Protein AF-A0A0C2J3I4-F1 (afdb_monomer_lite)

pLDDT: mean 81.63, std 15.11, range [39.09, 97.56]

Sequence (180 aa):
MKLLRKFCWSNGRMLCRTYDDVLEAIDMGRLIVLASHGLLSHDEPTFNECLNVFVELFKGPYNTICEERPETNSIVVHLYNSHAHRIVRDCIEAILTRRKISYVRGCGKVLYIMKHVEFDGIRPLFKIDKWLVNDILETYSDEIRANENISSTIIKILNSSTEEKAVDLAVTLNSTLFAA

Structure (mmCIF, N/CA/C/O backbone):
data_AF-A0A0C2J3I4-F1
#
_entry.id   AF-A0A0C2J3I4-F1
#
loop_
_atom_site.group_PDB
_atom_site.id
_atom_site.type_symbol
_atom_site.label_atom_id
_atom_site.label_alt_id
_atom_site.label_comp_id
_atom_site.label_asym_id
_atom_site.label_entity_id
_atom_site.label_seq_id
_atom_site.pdbx_PDB_ins_code
_atom_site.Cartn_x
_atom_site.Cartn_y
_atom_site.Cartn_z
_atom_site.occupancy
_atom_site.B_iso_or_equiv
_atom_site.auth_seq_id
_atom_site.auth_comp_id
_atom_site.auth_asym_id
_atom_site.auth_atom_id
_atom_site.pdbx_PDB_model_num
ATOM 1 N N . MET A 1 1 ? -2.543 -19.509 -9.917 1.00 46.53 1 MET A N 1
ATOM 2 C CA . MET A 1 1 ? -1.264 -18.800 -9.676 1.00 46.53 1 MET A CA 1
ATOM 3 C C . MET A 1 1 ? -0.053 -19.746 -9.712 1.00 46.53 1 MET A C 1
ATOM 5 O O . MET A 1 1 ? 0.736 -19.791 -8.787 1.00 46.53 1 MET A O 1
ATOM 9 N N . LYS A 1 2 ? 0.137 -20.524 -10.791 1.00 39.09 2 LYS A N 1
ATOM 10 C CA . LYS A 1 2 ? 1.379 -21.309 -10.995 1.00 39.09 2 LYS A CA 1
ATOM 11 C C . LYS A 1 2 ? 2.456 -20.526 -11.762 1.00 39.09 2 LYS A C 1
ATOM 13 O O . LYS A 1 2 ? 3.607 -20.940 -11.771 1.00 39.09 2 LYS A O 1
ATOM 18 N N . LEU A 1 3 ? 2.078 -19.401 -12.380 1.00 42.12 3 L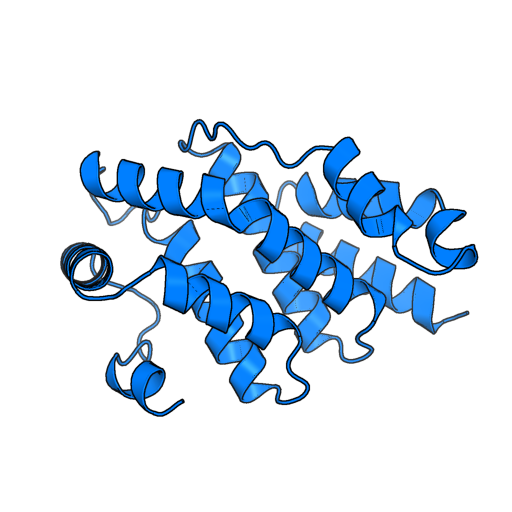EU A N 1
ATOM 19 C CA . LEU A 1 3 ? 2.981 -18.519 -13.123 1.00 42.12 3 LEU A CA 1
ATOM 20 C C . LEU A 1 3 ? 3.958 -17.797 -12.183 1.00 42.12 3 LEU A C 1
ATOM 22 O O . LEU A 1 3 ? 5.153 -17.874 -12.421 1.00 42.12 3 LEU A O 1
ATOM 26 N N . LEU A 1 4 ? 3.486 -17.235 -11.062 1.00 44.72 4 LEU A N 1
ATOM 27 C CA . LEU A 1 4 ? 4.335 -16.537 -10.080 1.00 44.72 4 LEU A CA 1
ATOM 28 C C . LEU A 1 4 ? 5.403 -17.449 -9.450 1.00 44.72 4 LEU A C 1
ATOM 30 O O . LEU A 1 4 ? 6.553 -17.053 -9.297 1.00 44.72 4 LEU A O 1
ATOM 34 N N . ARG A 1 5 ? 5.067 -18.720 -9.182 1.00 40.16 5 ARG A N 1
ATOM 35 C CA . ARG A 1 5 ? 6.023 -19.708 -8.646 1.00 40.16 5 ARG A CA 1
ATOM 36 C C . ARG A 1 5 ? 7.115 -20.128 -9.631 1.00 40.16 5 ARG A C 1
ATOM 38 O O . ARG A 1 5 ? 8.184 -20.531 -9.190 1.00 40.16 5 ARG A O 1
ATOM 45 N N . LYS A 1 6 ? 6.867 -20.062 -10.945 1.00 42.25 6 LYS A N 1
ATOM 46 C CA . LYS A 1 6 ? 7.855 -20.458 -11.966 1.00 42.25 6 LYS A CA 1
ATOM 47 C C . LYS A 1 6 ? 8.951 -19.408 -12.176 1.00 42.25 6 LYS A C 1
ATOM 49 O O . LYS A 1 6 ? 9.990 -19.747 -12.727 1.00 42.25 6 LYS A O 1
ATOM 54 N N . PHE A 1 7 ? 8.736 -18.179 -11.703 1.00 49.78 7 PHE A N 1
ATOM 55 C CA . PHE A 1 7 ? 9.718 -17.093 -11.747 1.00 49.78 7 PHE A CA 1
ATOM 56 C C . PHE A 1 7 ? 10.577 -16.993 -10.478 1.00 49.78 7 PHE A C 1
ATOM 58 O O . PHE A 1 7 ? 11.307 -16.020 -10.335 1.00 49.78 7 PHE A O 1
ATOM 65 N N . CYS A 1 8 ? 10.509 -17.998 -9.585 1.00 42.66 8 CYS A N 1
ATOM 66 C CA . CYS A 1 8 ? 11.381 -18.186 -8.419 1.00 42.66 8 CYS A CA 1
ATOM 67 C C . CYS A 1 8 ? 11.912 -16.875 -7.819 1.00 42.66 8 CYS A C 1
ATOM 69 O O . CYS A 1 8 ? 13.113 -16.625 -7.774 1.00 42.66 8 CYS A O 1
ATOM 71 N N . TRP A 1 9 ? 11.006 -16.097 -7.227 1.00 50.50 9 TRP A N 1
ATOM 72 C 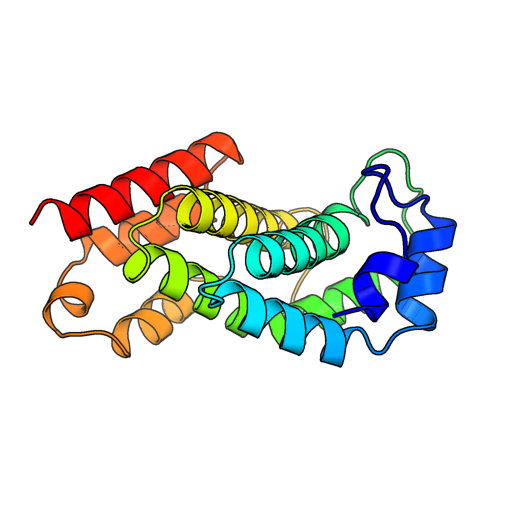CA . TRP A 1 9 ? 11.322 -15.066 -6.228 1.00 50.50 9 TRP A CA 1
ATOM 73 C C . TRP A 1 9 ? 11.899 -15.645 -4.923 1.00 50.50 9 TRP A C 1
ATOM 75 O O . TRP A 1 9 ? 11.991 -14.970 -3.902 1.00 50.50 9 TRP A O 1
ATOM 85 N N . SER A 1 10 ? 12.293 -16.918 -4.937 1.00 40.03 10 SER A N 1
ATOM 86 C CA . SER A 1 10 ? 12.694 -17.722 -3.787 1.00 40.03 10 SER A CA 1
ATOM 87 C C . SER A 1 10 ? 14.021 -17.295 -3.151 1.00 40.03 10 SER A C 1
ATOM 89 O O . SER A 1 10 ? 14.422 -17.911 -2.174 1.00 40.03 10 SER A O 1
ATOM 91 N N . ASN A 1 11 ? 14.687 -16.256 -3.666 1.00 40.31 11 ASN A N 1
ATOM 92 C CA . ASN A 1 11 ? 15.937 -15.724 -3.122 1.00 40.31 11 ASN A CA 1
ATOM 93 C C . ASN A 1 11 ? 15.970 -14.184 -3.061 1.00 40.31 11 ASN A C 1
ATOM 95 O O . ASN A 1 11 ? 17.030 -13.609 -3.245 1.00 40.31 11 ASN A O 1
ATOM 99 N N . GLY A 1 12 ? 14.841 -13.502 -2.818 1.00 46.28 12 GLY A N 1
ATOM 100 C CA . GLY A 1 12 ? 14.775 -12.142 -2.231 1.00 46.28 12 GLY A CA 1
ATOM 101 C C . GLY A 1 12 ? 15.628 -11.004 -2.830 1.00 46.28 12 GLY A C 1
ATOM 102 O O . GLY A 1 12 ? 15.789 -9.974 -2.180 1.00 46.28 12 GLY A O 1
ATOM 103 N N . ARG A 1 13 ? 16.231 -11.189 -4.008 1.00 48.47 13 ARG A N 1
ATOM 104 C CA . ARG A 1 13 ? 17.015 -10.204 -4.755 1.00 48.47 13 ARG A CA 1
ATOM 105 C C . ARG A 1 13 ? 16.908 -10.534 -6.233 1.00 48.47 13 ARG A C 1
ATOM 107 O O . ARG A 1 13 ? 17.498 -11.509 -6.702 1.00 48.47 13 ARG A O 1
ATOM 114 N N . MET A 1 14 ? 16.178 -9.712 -6.973 1.00 54.75 14 MET A N 1
ATOM 115 C CA . MET A 1 14 ? 16.295 -9.702 -8.425 1.00 54.75 14 MET A CA 1
ATOM 116 C C . MET A 1 14 ? 17.664 -9.110 -8.790 1.00 54.75 14 MET A C 1
ATOM 118 O O . MET A 1 14 ? 18.008 -8.012 -8.358 1.00 54.75 14 MET A O 1
ATOM 122 N N . LEU A 1 15 ? 18.481 -9.848 -9.546 1.00 54.59 15 LEU A N 1
ATOM 123 C CA . LEU A 1 15 ? 19.660 -9.265 -10.189 1.00 54.59 15 LEU A CA 1
ATOM 124 C C . LEU A 1 15 ? 19.171 -8.283 -11.259 1.00 54.59 15 LEU A C 1
ATOM 126 O O . LEU A 1 15 ? 18.234 -8.600 -11.983 1.00 54.59 15 LEU A O 1
ATOM 130 N N . CYS A 1 16 ? 19.816 -7.124 -11.395 1.00 58.88 16 CYS A N 1
ATOM 131 C CA . CYS A 1 16 ? 19.345 -6.021 -12.251 1.00 58.88 16 CYS A CA 1
ATOM 132 C C . CYS A 1 16 ? 19.045 -6.449 -13.697 1.00 58.88 16 CYS A C 1
ATOM 134 O O . CYS A 1 16 ? 18.060 -6.021 -14.278 1.00 58.88 16 CYS A O 1
ATOM 136 N N . ARG A 1 17 ? 19.852 -7.360 -14.265 1.00 59.06 17 ARG A N 1
ATOM 137 C CA . ARG A 1 17 ? 19.602 -7.916 -15.608 1.00 59.06 17 ARG A CA 1
ATOM 138 C C . ARG A 1 17 ? 18.311 -8.736 -15.666 1.00 59.06 17 ARG A C 1
ATOM 140 O O . ARG A 1 17 ? 17.518 -8.557 -16.572 1.00 59.06 17 ARG A O 1
ATOM 147 N N . THR A 1 18 ? 18.070 -9.568 -14.655 1.00 67.12 18 THR A N 1
ATOM 148 C CA . THR A 1 18 ? 16.835 -10.354 -14.534 1.00 67.12 18 THR A CA 1
ATOM 149 C C . THR A 1 18 ? 15.613 -9.467 -14.292 1.00 67.12 18 THR A C 1
ATOM 151 O O . THR A 1 18 ? 14.515 -9.849 -14.673 1.00 67.12 18 THR A O 1
ATOM 154 N N . TYR A 1 19 ? 15.789 -8.297 -13.674 1.00 70.19 19 TYR A N 1
ATOM 155 C CA . TYR A 1 19 ? 14.713 -7.327 -13.488 1.00 70.19 19 TYR A CA 1
ATOM 156 C C . TYR A 1 19 ? 14.264 -6.715 -14.820 1.00 70.19 19 TYR A C 1
ATOM 158 O O . TYR A 1 19 ? 13.075 -6.750 -15.126 1.00 70.19 19 TYR A O 1
ATOM 166 N N . ASP A 1 20 ? 15.204 -6.248 -15.643 1.00 68.56 20 ASP A N 1
ATOM 167 C CA . ASP A 1 20 ? 14.886 -5.677 -16.959 1.00 68.56 20 ASP A CA 1
ATOM 168 C C . ASP A 1 20 ? 14.297 -6.727 -17.910 1.00 68.56 20 ASP A C 1
ATOM 170 O O . ASP A 1 20 ? 13.254 -6.487 -18.515 1.00 68.56 20 ASP A O 1
ATOM 174 N N . ASP A 1 21 ? 14.879 -7.933 -17.943 1.00 74.12 21 ASP A N 1
ATOM 175 C CA . ASP A 1 21 ? 14.347 -9.049 -18.736 1.00 74.12 21 ASP A CA 1
ATOM 176 C C . ASP A 1 21 ? 12.883 -9.361 -18.356 1.00 74.12 21 ASP A C 1
ATOM 178 O O . ASP A 1 21 ? 12.062 -9.698 -19.209 1.00 74.12 21 ASP A O 1
ATOM 182 N N . VAL A 1 22 ? 12.530 -9.245 -17.069 1.00 72.62 22 VAL A N 1
ATOM 183 C CA . VAL A 1 22 ? 11.160 -9.457 -16.573 1.00 72.62 22 VAL A CA 1
ATOM 184 C C . VAL A 1 22 ? 10.232 -8.308 -16.960 1.00 72.62 22 VAL A C 1
ATOM 186 O O . VAL A 1 22 ? 9.093 -8.576 -17.353 1.00 72.62 22 VAL A O 1
ATOM 189 N N . LEU A 1 23 ? 10.694 -7.057 -16.869 1.00 74.12 23 LEU A N 1
ATOM 190 C CA . LEU A 1 23 ? 9.912 -5.892 -17.287 1.00 74.12 23 LEU A CA 1
ATOM 191 C C . LEU A 1 23 ? 9.562 -5.939 -18.779 1.00 74.12 23 LEU A C 1
ATOM 193 O O . LEU A 1 23 ? 8.462 -5.534 -19.150 1.00 74.12 23 LEU A O 1
ATOM 197 N N . GLU A 1 24 ? 10.470 -6.441 -19.615 1.00 75.88 24 GLU A N 1
ATOM 198 C CA . GLU A 1 24 ? 10.263 -6.560 -21.061 1.00 75.88 24 GLU A CA 1
ATOM 199 C C . GLU A 1 24 ? 9.438 -7.797 -21.449 1.00 75.88 24 GLU A C 1
ATOM 201 O O . GLU A 1 24 ? 8.644 -7.749 -22.391 1.00 75.88 24 GLU A O 1
ATOM 206 N N . ALA A 1 25 ? 9.602 -8.916 -20.736 1.00 73.00 25 ALA A N 1
ATOM 207 C CA . ALA A 1 25 ? 8.970 -10.186 -21.099 1.00 73.00 25 ALA A CA 1
ATOM 208 C C . ALA A 1 25 ? 7.521 -10.340 -20.607 1.00 73.00 25 ALA A C 1
ATOM 210 O O . ALA A 1 25 ? 6.793 -11.208 -21.103 1.00 73.00 25 ALA A O 1
ATOM 211 N N . ILE A 1 26 ? 7.098 -9.562 -19.606 1.00 77.62 26 ILE A N 1
ATOM 212 C CA . ILE A 1 26 ? 5.786 -9.697 -18.964 1.00 77.62 26 ILE A CA 1
ATOM 213 C C . ILE A 1 26 ? 4.947 -8.445 -19.207 1.00 77.62 26 ILE A C 1
ATOM 215 O O . ILE A 1 26 ? 5.421 -7.321 -19.111 1.00 77.62 26 ILE A O 1
ATOM 219 N N . ASP A 1 27 ? 3.648 -8.641 -19.439 1.00 85.06 27 ASP A N 1
ATOM 220 C CA . ASP A 1 27 ? 2.666 -7.561 -19.333 1.00 85.06 27 ASP A CA 1
ATOM 221 C C . ASP A 1 27 ? 2.552 -7.116 -17.862 1.00 85.06 27 ASP A C 1
ATOM 223 O O . ASP A 1 27 ? 1.730 -7.616 -17.080 1.00 85.06 27 ASP A O 1
ATOM 227 N N . MET A 1 28 ? 3.444 -6.203 -17.476 1.00 84.75 28 MET A N 1
ATOM 228 C CA . MET A 1 28 ? 3.560 -5.679 -16.118 1.00 84.75 28 MET A CA 1
ATOM 229 C C . MET A 1 28 ? 2.300 -4.933 -15.681 1.00 84.75 28 MET A C 1
ATOM 231 O O . MET A 1 28 ? 1.924 -5.016 -14.513 1.00 84.75 28 MET A O 1
ATOM 235 N N . GLY A 1 29 ? 1.596 -4.279 -16.609 1.00 85.19 29 GLY A N 1
ATOM 236 C CA . GLY A 1 29 ? 0.317 -3.629 -16.317 1.00 85.19 29 GLY A CA 1
ATOM 237 C C . GLY A 1 29 ? -0.726 -4.646 -15.857 1.00 85.19 29 GLY A C 1
ATOM 238 O O . GLY A 1 29 ? -1.357 -4.483 -14.807 1.00 85.19 29 GLY A O 1
ATOM 239 N N . ARG A 1 30 ? -0.857 -5.766 -16.578 1.00 87.62 30 ARG A N 1
ATOM 240 C CA . ARG A 1 30 ? -1.755 -6.858 -16.178 1.00 87.62 30 ARG A CA 1
ATOM 241 C C . ARG A 1 30 ? -1.320 -7.526 -14.874 1.00 87.62 30 ARG A C 1
ATOM 243 O O . ARG A 1 30 ? -2.182 -7.868 -14.061 1.00 87.62 30 ARG A O 1
ATOM 250 N N . LEU A 1 31 ? -0.016 -7.708 -14.656 1.00 88.50 31 LEU A N 1
ATOM 251 C CA . LEU A 1 31 ? 0.508 -8.253 -13.401 1.00 88.50 31 LEU A CA 1
ATOM 252 C C . LEU A 1 31 ? 0.155 -7.356 -12.208 1.00 88.50 31 LEU A C 1
ATOM 254 O O . LEU A 1 31 ? -0.344 -7.864 -11.206 1.00 88.50 31 LEU A O 1
ATOM 258 N N . ILE A 1 32 ? 0.342 -6.040 -12.331 1.00 89.38 32 ILE A N 1
ATOM 259 C CA . ILE A 1 32 ? -0.011 -5.063 -11.294 1.00 89.38 32 ILE A CA 1
ATOM 260 C C . ILE A 1 32 ? -1.507 -5.105 -10.994 1.00 89.38 32 ILE A C 1
ATOM 262 O O . ILE A 1 32 ? -1.891 -5.156 -9.830 1.00 89.38 32 ILE A O 1
ATOM 266 N N . VAL A 1 33 ? -2.361 -5.149 -12.019 1.00 89.31 33 VAL A N 1
ATOM 267 C CA . VAL A 1 33 ? -3.818 -5.252 -11.832 1.00 89.31 33 VAL A CA 1
ATOM 268 C C . VAL A 1 33 ? -4.198 -6.514 -11.050 1.00 89.31 33 VAL A C 1
ATOM 270 O O . VAL A 1 33 ? -5.032 -6.450 -10.144 1.00 89.31 33 VAL A O 1
ATOM 273 N N . LEU A 1 34 ? -3.581 -7.655 -11.369 1.00 89.12 34 LEU A N 1
ATOM 274 C CA . LEU A 1 34 ? -3.805 -8.909 -10.646 1.00 89.12 34 LEU A CA 1
ATOM 275 C C . LEU A 1 34 ? -3.280 -8.844 -9.208 1.00 89.12 34 LEU A C 1
ATOM 277 O O . LEU A 1 34 ? -3.982 -9.269 -8.292 1.00 89.12 34 LEU A O 1
ATOM 281 N N . ALA A 1 35 ? -2.082 -8.297 -9.006 1.00 91.44 35 ALA A N 1
ATOM 282 C CA . ALA A 1 35 ? -1.489 -8.135 -7.684 1.00 91.44 35 ALA A CA 1
ATOM 283 C C . ALA A 1 35 ? -2.322 -7.194 -6.802 1.00 91.44 35 ALA A C 1
ATOM 285 O O . ALA A 1 35 ? -2.531 -7.484 -5.629 1.00 91.44 35 ALA A O 1
ATOM 286 N N . SER A 1 36 ? -2.869 -6.122 -7.379 1.00 90.06 36 SER A N 1
ATOM 287 C CA . SER A 1 36 ? -3.716 -5.148 -6.681 1.00 90.06 36 SER A CA 1
ATOM 288 C C . SER A 1 36 ? -4.976 -5.828 -6.142 1.00 90.06 36 SER A C 1
ATOM 290 O O . SER A 1 36 ? -5.235 -5.789 -4.946 1.00 90.06 36 SER A O 1
ATOM 292 N N . HIS A 1 37 ? -5.676 -6.602 -6.985 1.00 89.50 37 HIS A N 1
ATOM 293 C CA . HIS A 1 37 ? -6.790 -7.437 -6.518 1.00 89.50 37 HIS A CA 1
ATOM 294 C C . HIS A 1 37 ? -6.366 -8.446 -5.438 1.00 89.50 37 HIS A C 1
ATOM 296 O O . HIS A 1 37 ? -7.123 -8.714 -4.507 1.00 89.50 37 HIS A O 1
ATOM 302 N N . GLY A 1 38 ? -5.165 -9.014 -5.550 1.00 91.31 38 GLY A N 1
ATOM 303 C CA . GLY A 1 38 ? -4.631 -9.953 -4.568 1.00 91.31 38 GLY A CA 1
ATOM 304 C C . GLY A 1 38 ? -4.374 -9.345 -3.187 1.00 91.31 38 GLY A C 1
ATOM 305 O O . GLY A 1 38 ? -4.437 -10.080 -2.201 1.00 91.31 38 GLY A O 1
ATOM 306 N N . LEU A 1 39 ? -4.188 -8.022 -3.077 1.00 91.25 39 LEU A N 1
ATOM 307 C CA . LEU A 1 39 ? -4.120 -7.326 -1.781 1.00 91.25 39 LEU A CA 1
ATOM 308 C C . LEU A 1 39 ? -5.439 -7.411 -0.997 1.00 91.25 39 LEU A C 1
ATOM 310 O O . LEU A 1 39 ? -5.435 -7.335 0.230 1.00 91.25 39 LEU A O 1
ATOM 314 N N . LEU A 1 40 ? -6.554 -7.633 -1.696 1.00 92.44 40 LEU A N 1
ATOM 315 C CA . LEU A 1 40 ? -7.882 -7.834 -1.115 1.00 92.44 40 LEU A CA 1
ATOM 316 C C . LEU A 1 40 ? -8.233 -9.326 -0.953 1.00 92.44 40 LEU A C 1
ATOM 318 O O . LEU A 1 40 ? -9.362 -9.675 -0.597 1.00 92.44 40 LEU A O 1
ATOM 322 N N . SER A 1 41 ? -7.292 -10.240 -1.200 1.00 92.12 41 SER A N 1
ATOM 323 C CA . SER A 1 41 ? -7.520 -11.674 -1.019 1.00 92.12 41 SER A CA 1
ATOM 324 C C . SER A 1 41 ? -7.762 -12.031 0.455 1.00 92.12 41 SER A C 1
ATOM 326 O O . SER A 1 41 ? -7.162 -11.464 1.365 1.00 92.12 41 SER A O 1
ATOM 328 N N . HIS A 1 42 ? -8.633 -13.013 0.704 1.00 91.56 42 HIS A N 1
ATOM 329 C CA . HIS A 1 42 ? -8.766 -13.657 2.021 1.00 91.56 42 HIS A CA 1
ATOM 330 C C . HIS A 1 42 ? -7.756 -14.794 2.234 1.00 91.56 42 HIS A C 1
ATOM 332 O O . HIS A 1 42 ? -7.566 -15.247 3.364 1.00 91.56 42 HIS A O 1
ATOM 338 N N . ASP A 1 43 ? -7.130 -15.260 1.152 1.00 93.25 43 ASP A N 1
ATOM 339 C CA . ASP A 1 43 ? -6.059 -16.247 1.181 1.00 93.25 43 ASP A CA 1
ATOM 340 C C . ASP A 1 43 ? -4.719 -15.538 1.418 1.00 93.25 43 ASP A C 1
ATOM 342 O O . ASP A 1 43 ? -4.226 -14.806 0.557 1.00 93.25 43 ASP A O 1
ATOM 346 N N . GLU A 1 44 ? -4.141 -15.751 2.600 1.00 91.25 44 GLU A N 1
ATOM 347 C CA . GLU A 1 44 ? -2.899 -15.099 3.028 1.00 91.25 44 GLU A CA 1
ATOM 348 C C . GLU A 1 44 ? -1.691 -15.442 2.137 1.00 91.25 44 GLU A C 1
ATOM 350 O O . GLU A 1 44 ? -0.918 -14.533 1.834 1.00 91.25 44 GLU A O 1
ATOM 355 N N . PRO A 1 45 ? -1.506 -16.690 1.661 1.00 92.38 45 PRO A N 1
ATOM 356 C CA . PRO A 1 45 ? -0.491 -16.993 0.656 1.00 92.38 45 PRO A CA 1
ATOM 357 C C . PRO A 1 45 ? -0.612 -16.123 -0.600 1.00 92.38 45 PRO A C 1
ATOM 359 O O . PRO A 1 45 ? 0.379 -15.530 -1.022 1.00 92.38 45 PRO A O 1
ATOM 362 N N . THR A 1 46 ? -1.819 -15.992 -1.156 1.00 90.94 46 THR A N 1
ATOM 363 C CA . THR A 1 46 ? -2.085 -15.127 -2.316 1.00 90.94 46 THR A CA 1
ATOM 364 C C . THR A 1 46 ? -1.763 -13.669 -2.010 1.00 90.94 46 THR A C 1
ATOM 366 O O . THR A 1 46 ? -1.074 -13.017 -2.791 1.00 90.94 46 THR A O 1
ATOM 369 N N . PHE A 1 47 ? -2.209 -13.166 -0.858 1.00 92.88 47 PHE A N 1
ATOM 370 C CA . PHE A 1 47 ? -1.894 -11.807 -0.426 1.00 92.88 47 PHE A CA 1
ATOM 371 C C . PHE A 1 47 ? -0.386 -11.567 -0.350 1.00 92.88 47 PHE A C 1
ATOM 373 O O . PHE A 1 47 ? 0.101 -10.584 -0.896 1.00 92.88 47 PHE A O 1
ATOM 380 N N . ASN A 1 48 ? 0.361 -12.480 0.273 1.00 91.19 48 ASN A N 1
ATOM 381 C CA . ASN A 1 48 ? 1.808 -12.356 0.422 1.00 91.19 48 ASN A CA 1
ATOM 382 C C . ASN A 1 48 ? 2.537 -12.412 -0.928 1.00 91.19 48 ASN A C 1
ATOM 384 O O . ASN A 1 48 ? 3.467 -11.639 -1.149 1.00 91.19 48 ASN A O 1
ATOM 388 N N . GLU A 1 49 ? 2.117 -13.289 -1.848 1.00 88.94 49 GLU A N 1
ATOM 389 C CA . GLU A 1 49 ? 2.666 -13.321 -3.210 1.00 88.94 49 GLU A CA 1
ATOM 390 C C . GLU A 1 49 ? 2.427 -11.979 -3.924 1.00 88.94 49 GLU A C 1
ATOM 392 O O . GLU A 1 49 ? 3.349 -11.424 -4.520 1.00 88.94 49 GLU A O 1
ATOM 397 N N . CYS A 1 50 ? 1.223 -11.417 -3.813 1.00 92.12 50 CYS A N 1
ATOM 398 C CA . CYS A 1 50 ? 0.874 -10.137 -4.426 1.00 92.12 50 CYS A CA 1
ATOM 399 C C . CYS A 1 50 ? 1.575 -8.939 -3.774 1.00 92.12 50 CYS A C 1
ATOM 401 O O . CYS A 1 50 ? 2.025 -8.034 -4.472 1.00 92.12 50 CYS A O 1
ATOM 403 N N . LEU A 1 51 ? 1.734 -8.956 -2.453 1.00 92.75 51 LEU A N 1
ATOM 404 C CA . LEU A 1 51 ? 2.501 -7.970 -1.701 1.00 92.75 51 LEU A CA 1
ATOM 405 C C . LEU A 1 51 ? 3.956 -7.921 -2.183 1.00 92.75 51 LEU A C 1
ATOM 407 O O . LEU A 1 51 ? 4.496 -6.844 -2.434 1.00 92.75 51 LEU A O 1
ATOM 411 N N . ASN A 1 52 ? 4.575 -9.093 -2.351 1.00 89.31 52 ASN A N 1
ATOM 412 C CA . ASN A 1 52 ? 5.959 -9.206 -2.799 1.00 89.31 52 ASN A CA 1
ATOM 413 C C . ASN A 1 52 ? 6.159 -8.642 -4.211 1.00 89.31 52 ASN A C 1
ATOM 415 O O . ASN A 1 52 ? 7.196 -8.030 -4.450 1.00 89.31 52 ASN A O 1
ATOM 419 N N . VAL A 1 53 ? 5.163 -8.758 -5.107 1.00 89.31 53 VAL A N 1
ATOM 420 C CA . VAL A 1 53 ? 5.199 -8.095 -6.429 1.00 89.31 53 VAL A CA 1
ATOM 421 C C . VAL A 1 53 ? 5.490 -6.608 -6.257 1.00 89.31 53 VAL A C 1
ATOM 423 O O . VAL A 1 53 ? 6.399 -6.085 -6.888 1.00 89.31 53 VAL A O 1
ATOM 426 N N . PHE A 1 54 ? 4.725 -5.923 -5.403 1.00 90.62 54 PHE A N 1
ATOM 427 C CA . PHE A 1 54 ? 4.838 -4.476 -5.234 1.00 90.62 54 PHE A CA 1
ATOM 428 C C . PHE A 1 54 ? 6.140 -4.068 -4.564 1.00 90.62 54 PHE A C 1
ATOM 430 O O . PHE A 1 54 ? 6.753 -3.083 -4.970 1.00 90.62 54 PHE A O 1
ATOM 437 N N . VAL A 1 55 ? 6.577 -4.837 -3.566 1.00 88.25 55 VAL A N 1
ATOM 438 C CA . VAL A 1 55 ? 7.849 -4.586 -2.888 1.00 88.25 55 VAL A CA 1
ATOM 439 C C . VAL A 1 55 ? 9.007 -4.686 -3.878 1.00 88.25 55 VAL A C 1
ATOM 441 O O . VAL A 1 55 ? 9.797 -3.752 -3.962 1.00 88.25 55 VAL A O 1
ATOM 444 N N . GLU A 1 56 ? 9.090 -5.770 -4.647 1.00 83.69 56 GLU A N 1
ATOM 445 C CA . GLU A 1 56 ? 10.176 -5.982 -5.611 1.00 83.69 56 GLU A CA 1
ATOM 446 C C . GLU A 1 56 ? 10.104 -4.994 -6.779 1.00 83.69 56 GLU A C 1
ATOM 448 O O . GLU A 1 56 ? 11.115 -4.404 -7.150 1.00 83.69 56 GLU A O 1
ATOM 453 N N . LEU A 1 57 ? 8.909 -4.762 -7.330 1.00 85.69 57 LEU A N 1
ATOM 454 C CA . LEU A 1 57 ? 8.723 -3.871 -8.473 1.00 85.69 57 LEU A CA 1
ATOM 455 C C . LEU A 1 57 ? 9.148 -2.440 -8.149 1.00 85.69 57 LEU A C 1
ATOM 457 O O . LEU A 1 57 ? 9.860 -1.829 -8.939 1.00 85.69 57 LEU A O 1
ATOM 461 N N . PHE A 1 58 ? 8.727 -1.913 -7.000 1.00 85.44 58 PHE A N 1
ATOM 462 C CA . PHE A 1 58 ? 8.915 -0.501 -6.683 1.00 85.44 58 PHE A CA 1
ATOM 463 C C . PHE A 1 58 ? 10.160 -0.219 -5.833 1.00 85.44 58 PHE A C 1
ATOM 465 O O . PHE A 1 58 ? 10.675 0.890 -5.907 1.00 85.44 58 PHE A O 1
ATOM 472 N N . LYS A 1 59 ? 10.710 -1.191 -5.085 1.00 81.56 59 LYS A N 1
ATOM 473 C CA . LYS A 1 59 ? 12.034 -1.029 -4.444 1.00 81.56 59 LYS A CA 1
ATOM 474 C C . LYS A 1 59 ? 13.201 -1.437 -5.341 1.00 81.56 59 LYS A C 1
ATOM 476 O O . LYS A 1 59 ? 14.294 -0.909 -5.163 1.00 81.56 59 LYS A O 1
ATOM 481 N N . GLY A 1 60 ? 12.992 -2.383 -6.259 1.00 70.81 60 GLY A N 1
ATOM 482 C CA . GLY A 1 60 ? 14.043 -2.994 -7.080 1.00 70.81 60 GLY A CA 1
ATOM 483 C C . GLY A 1 60 ? 14.966 -1.996 -7.791 1.00 70.81 60 GLY A C 1
ATOM 484 O O . GLY A 1 60 ? 16.181 -2.116 -7.624 1.00 70.81 60 GLY A O 1
ATOM 485 N N . PRO A 1 61 ? 14.433 -0.982 -8.501 1.00 67.62 61 PRO A N 1
ATOM 486 C CA . PRO A 1 61 ? 15.244 -0.004 -9.234 1.00 67.62 61 PRO A CA 1
ATOM 487 C C . PRO A 1 61 ? 16.175 0.838 -8.354 1.00 67.62 61 PRO A C 1
ATOM 489 O O . PRO A 1 61 ? 17.179 1.343 -8.839 1.00 67.62 61 PRO A O 1
ATOM 492 N N . TYR A 1 62 ? 15.857 0.975 -7.063 1.00 65.94 62 TYR A N 1
ATOM 493 C CA . TYR A 1 62 ? 16.567 1.843 -6.113 1.00 65.94 62 TYR A CA 1
ATOM 494 C C . TYR A 1 62 ? 17.508 1.071 -5.192 1.00 65.94 62 TYR A C 1
ATOM 496 O O . TYR A 1 62 ? 18.032 1.608 -4.214 1.00 65.94 62 TYR A O 1
ATOM 504 N N . ASN A 1 63 ? 17.716 -0.216 -5.464 1.00 66.69 63 ASN A N 1
ATOM 505 C CA . ASN A 1 63 ? 18.665 -1.000 -4.703 1.00 66.69 63 ASN A CA 1
ATOM 506 C C . ASN A 1 63 ? 20.089 -0.587 -5.100 1.00 66.69 63 ASN A C 1
ATOM 508 O O . ASN A 1 63 ? 20.435 -0.611 -6.277 1.00 66.69 63 ASN A O 1
ATOM 512 N N . THR A 1 64 ? 20.937 -0.275 -4.118 1.00 56.94 64 THR A N 1
ATOM 513 C CA . THR A 1 64 ? 22.299 0.279 -4.300 1.00 56.94 64 THR A CA 1
ATOM 514 C C . THR A 1 64 ? 23.262 -0.612 -5.092 1.00 56.94 64 THR A C 1
ATOM 516 O O . THR A 1 64 ? 24.385 -0.215 -5.390 1.00 56.94 64 THR A O 1
ATOM 519 N N . ILE A 1 65 ? 22.837 -1.835 -5.404 1.00 58.34 65 ILE A N 1
ATOM 520 C CA . ILE A 1 65 ? 23.582 -2.832 -6.172 1.00 58.34 65 ILE A CA 1
ATOM 521 C C . ILE A 1 65 ? 23.348 -2.655 -7.684 1.00 58.34 65 ILE A C 1
ATOM 523 O O . ILE A 1 65 ? 24.166 -3.119 -8.477 1.00 58.34 65 ILE A O 1
ATOM 527 N N . CYS A 1 66 ? 22.259 -1.998 -8.094 1.00 58.16 66 CYS A N 1
ATOM 528 C CA . CYS A 1 66 ? 21.973 -1.725 -9.498 1.00 58.16 66 CYS A CA 1
ATOM 529 C C . CYS A 1 66 ? 22.535 -0.375 -9.930 1.00 58.16 66 CYS A C 1
ATOM 531 O O . CYS A 1 66 ? 22.312 0.642 -9.283 1.00 58.16 66 CYS A O 1
ATOM 533 N N . GLU A 1 67 ? 23.251 -0.374 -11.054 1.00 63.09 67 GLU A N 1
ATOM 534 C CA . GLU A 1 67 ? 23.554 0.859 -11.779 1.00 63.09 67 GLU A CA 1
ATOM 535 C C . GLU A 1 67 ? 22.240 1.516 -12.222 1.00 63.09 67 GLU A C 1
ATOM 537 O O . GLU A 1 67 ? 21.310 0.816 -12.635 1.00 63.09 67 GLU A O 1
ATOM 542 N N . GLU A 1 68 ? 22.160 2.847 -12.140 1.00 65.44 68 GLU A N 1
ATOM 543 C CA . GLU A 1 68 ? 21.001 3.597 -12.626 1.00 65.44 68 GLU A CA 1
ATOM 544 C C . GLU A 1 68 ? 20.773 3.317 -14.117 1.00 65.44 68 GLU A C 1
ATOM 546 O O . GLU A 1 68 ? 21.663 3.510 -14.948 1.00 65.44 68 GLU A O 1
ATOM 551 N N . ARG A 1 69 ? 19.558 2.875 -14.459 1.00 70.81 69 ARG A N 1
ATOM 552 C CA . ARG A 1 69 ? 19.138 2.587 -15.836 1.00 70.81 69 ARG A CA 1
ATOM 553 C C . ARG A 1 69 ? 17.943 3.464 -16.208 1.00 70.81 69 ARG A C 1
ATOM 555 O O . ARG A 1 69 ? 16.847 3.255 -15.678 1.00 70.81 69 ARG A O 1
ATOM 562 N N . PRO A 1 70 ? 18.126 4.470 -17.082 1.00 71.19 70 PRO A N 1
ATOM 563 C CA . PRO A 1 70 ? 17.062 5.400 -17.457 1.00 71.19 70 PRO A CA 1
ATOM 564 C C . PRO A 1 70 ? 15.822 4.717 -18.051 1.00 71.19 70 PRO A C 1
ATOM 566 O O . PRO A 1 70 ? 14.699 5.143 -17.778 1.00 71.19 70 PRO A O 1
ATOM 569 N N . GLU A 1 71 ? 16.005 3.651 -18.831 1.00 75.38 71 GLU A N 1
ATOM 570 C CA . GLU A 1 71 ? 14.927 2.899 -19.480 1.00 75.38 71 GLU A CA 1
ATOM 571 C C . GLU A 1 71 ? 14.057 2.168 -18.450 1.00 75.38 71 GLU A C 1
ATOM 573 O O . GLU A 1 71 ? 12.832 2.319 -18.447 1.00 75.38 71 GLU A O 1
ATOM 578 N N . THR A 1 72 ? 14.694 1.459 -17.516 1.00 77.00 72 THR A N 1
ATOM 579 C CA . THR A 1 72 ? 14.054 0.790 -16.376 1.00 77.00 72 THR A CA 1
ATOM 580 C C . THR A 1 72 ? 13.249 1.784 -15.543 1.00 77.00 72 THR A C 1
ATOM 582 O O . THR A 1 72 ? 12.072 1.558 -15.253 1.00 77.00 72 THR A O 1
ATOM 585 N N . ASN A 1 73 ? 13.850 2.934 -15.225 1.00 77.38 73 ASN A N 1
ATOM 586 C CA . ASN A 1 73 ? 13.177 3.999 -14.488 1.00 77.38 73 ASN A CA 1
ATOM 587 C C . ASN A 1 73 ? 11.952 4.518 -15.246 1.00 77.38 73 ASN A C 1
ATOM 589 O O . ASN A 1 73 ? 10.897 4.681 -14.642 1.00 77.38 73 ASN A O 1
ATOM 593 N N . SER A 1 74 ? 12.048 4.727 -16.562 1.00 82.00 74 SER A N 1
ATOM 594 C CA . SER A 1 74 ? 10.922 5.181 -17.390 1.00 82.00 74 SER A CA 1
ATOM 595 C C . SER A 1 74 ? 9.735 4.210 -17.348 1.00 82.00 74 SER A C 1
ATOM 597 O O . SER A 1 74 ? 8.592 4.634 -17.149 1.00 82.00 74 SER A O 1
ATOM 599 N N . ILE A 1 75 ? 9.996 2.901 -17.453 1.00 84.12 75 ILE A N 1
ATOM 600 C CA . ILE A 1 75 ? 8.957 1.865 -17.354 1.00 84.12 75 ILE A CA 1
ATOM 601 C C . ILE A 1 75 ? 8.304 1.901 -15.971 1.00 84.12 75 ILE A C 1
ATOM 603 O O . ILE A 1 75 ? 7.078 1.952 -15.866 1.00 84.12 75 ILE A O 1
ATOM 607 N N . VAL A 1 76 ? 9.098 1.937 -14.901 1.00 83.69 76 VAL A N 1
ATOM 608 C CA . VAL A 1 76 ? 8.575 1.948 -13.526 1.00 83.69 76 VAL A CA 1
ATOM 609 C C . VAL A 1 76 ? 7.796 3.233 -13.236 1.00 83.69 76 VAL A C 1
ATOM 611 O O . VAL A 1 76 ? 6.725 3.164 -12.634 1.00 83.69 76 VAL A O 1
ATOM 614 N N . VAL A 1 77 ? 8.249 4.389 -13.731 1.00 85.19 77 VAL A N 1
ATOM 615 C CA . VAL A 1 77 ? 7.517 5.667 -13.663 1.00 85.19 77 VAL A CA 1
ATOM 616 C C . VAL A 1 77 ? 6.166 5.549 -14.367 1.00 85.19 77 VAL A C 1
ATOM 618 O O . VAL A 1 77 ? 5.145 5.995 -13.837 1.00 85.19 77 VAL A O 1
ATOM 621 N N . HIS A 1 78 ? 6.132 4.948 -15.557 1.00 86.88 78 HIS A N 1
ATOM 622 C CA . HIS A 1 78 ? 4.895 4.756 -16.309 1.00 86.88 78 HIS A CA 1
ATOM 623 C C . HIS A 1 78 ? 3.915 3.830 -15.573 1.00 86.88 78 HIS A C 1
ATOM 625 O O . HIS A 1 78 ? 2.730 4.157 -15.445 1.00 86.88 78 HIS A O 1
ATOM 631 N N . LEU A 1 79 ? 4.414 2.716 -15.028 1.00 88.19 79 LEU A N 1
ATOM 632 C CA . LEU A 1 79 ? 3.628 1.779 -14.223 1.00 88.19 79 LEU A CA 1
ATOM 633 C C . LEU A 1 79 ? 3.100 2.445 -12.946 1.00 88.19 79 LEU A C 1
ATOM 635 O O . LEU A 1 79 ? 1.924 2.291 -12.615 1.00 88.19 79 LEU A O 1
ATOM 639 N N . TYR A 1 80 ? 3.934 3.233 -12.265 1.00 88.69 80 TYR A N 1
ATOM 640 C CA . TYR A 1 80 ? 3.540 4.004 -11.090 1.00 88.69 80 TYR A CA 1
ATOM 641 C C . TYR A 1 80 ? 2.403 4.971 -11.428 1.00 88.69 80 TYR A C 1
ATOM 643 O O . TYR A 1 80 ? 1.333 4.895 -10.830 1.00 88.69 80 TYR A O 1
ATOM 651 N N . ASN A 1 81 ? 2.592 5.835 -12.428 1.00 87.06 81 ASN A N 1
ATOM 652 C CA . ASN A 1 81 ? 1.591 6.834 -12.809 1.00 87.06 81 ASN A CA 1
ATOM 653 C C . ASN A 1 81 ? 0.250 6.200 -13.209 1.00 87.06 81 ASN A C 1
ATOM 655 O O . ASN A 1 81 ? -0.802 6.781 -12.952 1.00 87.06 81 ASN A O 1
ATOM 659 N N . SER A 1 82 ? 0.282 5.007 -13.806 1.00 89.88 82 SER A N 1
ATOM 660 C CA . SER A 1 82 ? -0.920 4.309 -14.277 1.00 89.88 82 SER A CA 1
ATOM 661 C C . SER A 1 82 ? -1.668 3.561 -13.170 1.00 89.88 82 SER A C 1
ATOM 663 O O . SER A 1 82 ? -2.872 3.327 -13.291 1.00 89.88 82 SER A O 1
ATOM 665 N N . HIS A 1 83 ? -0.981 3.158 -12.094 1.00 91.06 83 HIS A N 1
ATOM 666 C CA . HIS A 1 83 ? -1.537 2.207 -11.126 1.00 91.06 83 HIS A CA 1
ATOM 667 C C . HIS A 1 83 ? -1.441 2.624 -9.655 1.00 91.06 83 HIS A C 1
ATOM 669 O O . HIS A 1 83 ? -2.129 2.021 -8.829 1.00 91.06 83 HIS A O 1
ATOM 675 N N . ALA A 1 84 ? -0.667 3.656 -9.305 1.00 90.56 84 ALA A N 1
ATOM 676 C CA . ALA A 1 84 ? -0.440 4.056 -7.915 1.00 90.56 84 ALA A CA 1
ATOM 677 C C . ALA A 1 84 ? -1.743 4.342 -7.163 1.00 90.56 84 ALA A C 1
ATOM 679 O O . ALA A 1 84 ? -1.942 3.820 -6.070 1.00 90.56 84 ALA A O 1
ATOM 680 N N . HIS A 1 85 ? -2.665 5.077 -7.789 1.00 91.19 85 HIS A N 1
ATOM 681 C CA . HIS A 1 85 ? -4.000 5.344 -7.252 1.00 91.19 85 HIS A CA 1
ATOM 682 C C . HIS A 1 85 ? -4.704 4.067 -6.767 1.00 91.19 85 HIS A C 1
ATOM 684 O O . HIS A 1 85 ? -5.219 4.000 -5.653 1.00 91.19 85 HIS A O 1
ATOM 690 N N .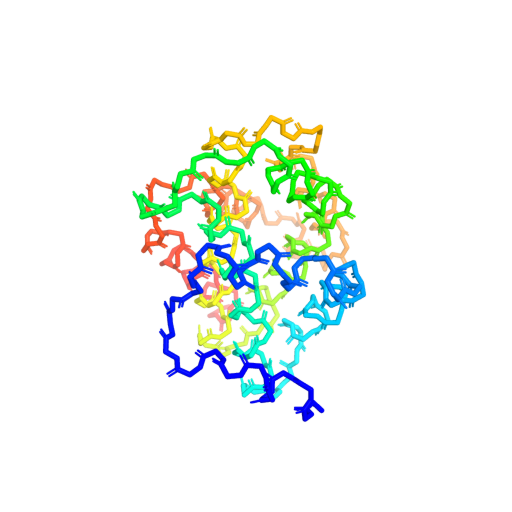 ARG A 1 86 ? -4.712 3.034 -7.613 1.00 92.50 86 ARG A N 1
ATOM 691 C CA . ARG A 1 86 ? -5.403 1.777 -7.339 1.00 92.50 86 ARG A CA 1
ATOM 692 C C . ARG A 1 86 ? -4.711 0.977 -6.238 1.00 92.50 86 ARG A C 1
ATOM 694 O O . ARG A 1 86 ? -5.379 0.488 -5.340 1.00 92.50 86 ARG A O 1
ATOM 701 N N . ILE A 1 87 ? -3.383 0.896 -6.280 1.00 94.12 87 ILE A N 1
ATOM 702 C CA . ILE A 1 87 ? -2.591 0.193 -5.262 1.00 94.12 87 ILE A CA 1
ATOM 703 C C . ILE A 1 87 ? -2.810 0.833 -3.885 1.00 94.12 87 ILE A C 1
ATOM 705 O O . ILE A 1 87 ? -3.035 0.131 -2.900 1.00 94.12 87 ILE A O 1
ATOM 709 N N . VAL A 1 88 ? -2.777 2.169 -3.819 1.00 93.94 88 VAL A N 1
ATOM 710 C CA . VAL A 1 88 ? -3.018 2.936 -2.588 1.00 93.94 88 VAL A CA 1
ATOM 711 C C . VAL A 1 88 ? -4.435 2.703 -2.073 1.00 93.94 88 VAL A C 1
ATOM 713 O O . VAL A 1 88 ? -4.603 2.438 -0.883 1.00 93.94 88 VAL A O 1
ATOM 716 N N . ARG A 1 89 ? -5.438 2.738 -2.959 1.00 94.56 89 ARG A N 1
ATOM 717 C CA . ARG A 1 89 ? -6.834 2.435 -2.622 1.00 94.56 89 ARG A CA 1
ATOM 718 C C . ARG A 1 89 ? -6.987 1.042 -2.021 1.00 94.56 89 ARG A C 1
ATOM 720 O O . ARG A 1 89 ? -7.501 0.936 -0.913 1.00 94.56 89 ARG A O 1
ATOM 727 N N . ASP A 1 90 ? -6.484 0.013 -2.696 1.00 94.75 90 ASP A N 1
ATOM 728 C CA . ASP A 1 90 ? -6.614 -1.377 -2.246 1.00 94.75 90 ASP A CA 1
ATOM 729 C C . ASP A 1 90 ? -5.869 -1.599 -0.909 1.00 94.75 90 ASP A C 1
ATOM 731 O O . ASP A 1 90 ? -6.333 -2.339 -0.040 1.00 94.75 90 ASP A O 1
ATOM 735 N N . CYS A 1 91 ? -4.743 -0.909 -0.680 1.00 95.75 91 CYS A N 1
ATOM 736 C CA . CYS A 1 91 ? -4.040 -0.939 0.608 1.00 95.75 91 CYS A CA 1
ATOM 737 C C . CYS A 1 91 ? -4.827 -0.263 1.736 1.00 95.75 91 CYS A C 1
ATOM 739 O O . CYS A 1 91 ? -4.889 -0.803 2.842 1.00 95.75 91 CYS A O 1
ATOM 741 N N . ILE A 1 92 ? -5.406 0.914 1.482 1.00 94.94 92 ILE A N 1
ATOM 742 C CA . ILE A 1 92 ? -6.244 1.615 2.463 1.00 94.94 92 ILE A CA 1
ATOM 743 C C . ILE A 1 92 ? -7.464 0.756 2.793 1.00 94.94 92 ILE A C 1
ATOM 745 O O . ILE A 1 92 ? -7.752 0.540 3.968 1.00 94.94 92 ILE A O 1
ATOM 749 N N . GLU A 1 93 ? -8.118 0.184 1.784 1.00 94.06 93 GLU A N 1
ATOM 750 C CA . GLU A 1 93 ? -9.241 -0.733 1.973 1.00 94.06 93 GLU A CA 1
ATOM 751 C C . GLU A 1 93 ? -8.865 -1.918 2.857 1.00 94.06 93 GLU A C 1
ATOM 753 O O . GLU A 1 93 ? -9.565 -2.224 3.827 1.00 94.06 93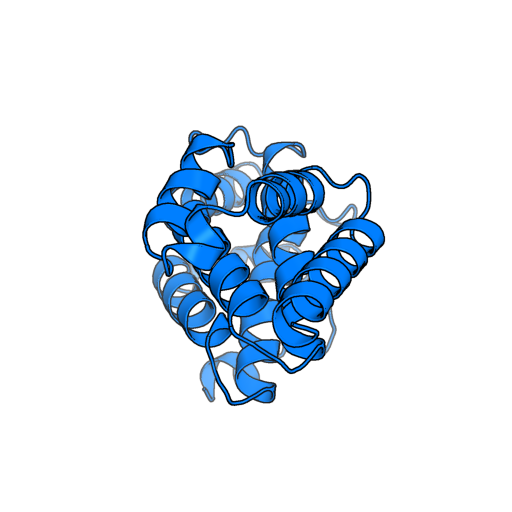 GLU A O 1
ATOM 758 N N . ALA A 1 94 ? -7.732 -2.562 2.583 1.00 93.44 94 ALA A N 1
ATOM 759 C CA . ALA A 1 94 ? -7.255 -3.662 3.405 1.00 93.44 94 ALA A CA 1
ATOM 760 C C . ALA A 1 94 ? -6.987 -3.228 4.861 1.00 93.44 94 ALA A C 1
ATOM 762 O O . ALA A 1 94 ? -7.362 -3.948 5.784 1.00 93.44 94 ALA A O 1
ATOM 763 N N . ILE A 1 95 ? -6.407 -2.045 5.095 1.00 95.00 95 ILE A N 1
ATOM 764 C CA . ILE A 1 95 ? -6.177 -1.516 6.454 1.00 95.00 95 ILE A CA 1
ATOM 765 C C . ILE A 1 95 ? -7.494 -1.227 7.179 1.00 95.00 95 ILE A C 1
ATOM 767 O O . ILE A 1 95 ? -7.579 -1.464 8.380 1.00 95.00 95 ILE A O 1
ATOM 771 N N . LEU A 1 96 ? -8.518 -0.725 6.491 1.00 92.50 96 LEU A N 1
ATOM 772 C CA . LEU A 1 96 ? -9.788 -0.359 7.127 1.00 92.50 96 LEU A CA 1
ATOM 773 C C . LEU A 1 96 ? -10.706 -1.566 7.362 1.00 92.50 96 LEU A C 1
ATOM 775 O O . LEU A 1 96 ? -11.488 -1.566 8.308 1.00 92.50 96 LEU A O 1
ATOM 779 N N . THR A 1 97 ? -10.615 -2.604 6.527 1.00 90.88 97 THR A N 1
ATOM 780 C CA . THR A 1 97 ? -11.587 -3.715 6.524 1.00 90.88 97 THR A CA 1
ATOM 781 C C . THR A 1 97 ? -11.050 -5.025 7.099 1.00 90.88 97 THR A C 1
ATOM 783 O O . THR A 1 97 ? -11.831 -5.874 7.539 1.00 90.88 97 THR A O 1
ATOM 786 N N . ARG A 1 98 ? -9.728 -5.243 7.115 1.00 91.81 98 ARG A N 1
ATOM 787 C CA . ARG A 1 98 ? -9.139 -6.532 7.518 1.00 91.81 98 ARG A CA 1
ATOM 788 C C . ARG A 1 98 ? -8.785 -6.538 8.995 1.00 91.81 98 ARG A C 1
ATOM 790 O O . ARG A 1 98 ? -8.029 -5.703 9.462 1.00 91.81 98 ARG A O 1
ATOM 797 N N . ARG A 1 99 ? -9.241 -7.562 9.720 1.00 89.94 99 ARG A N 1
ATOM 798 C CA . ARG A 1 99 ? -8.901 -7.757 11.145 1.00 89.94 99 ARG A CA 1
ATOM 799 C C . ARG A 1 99 ? -7.541 -8.404 11.381 1.00 89.94 99 ARG A C 1
ATOM 801 O O . ARG A 1 99 ? -6.973 -8.300 12.463 1.00 89.94 99 ARG A O 1
ATOM 808 N N . LYS A 1 100 ? -7.034 -9.160 10.405 1.00 93.62 100 LYS A N 1
ATOM 809 C CA . LYS A 1 100 ? -5.788 -9.901 10.588 1.00 93.62 100 LYS A CA 1
ATOM 810 C C . LYS A 1 100 ? -4.598 -8.970 10.353 1.00 93.62 100 LYS A C 1
ATOM 812 O O . LYS A 1 100 ? -4.388 -8.478 9.248 1.00 93.62 100 LYS A O 1
ATOM 817 N N . ILE A 1 101 ? -3.796 -8.802 11.403 1.00 94.31 101 ILE A N 1
ATOM 818 C CA . ILE A 1 101 ? -2.670 -7.860 11.476 1.00 94.31 101 ILE A CA 1
ATOM 819 C C . ILE A 1 101 ? -1.635 -8.074 10.359 1.00 94.31 101 ILE A C 1
ATOM 821 O O . ILE A 1 101 ? -1.031 -7.105 9.910 1.00 94.31 101 ILE A O 1
ATOM 825 N N . SER A 1 102 ? -1.426 -9.303 9.866 1.00 94.38 102 SER A N 1
ATOM 826 C CA . SER A 1 102 ? -0.462 -9.555 8.781 1.00 94.38 102 SER A CA 1
ATOM 827 C C . SER A 1 102 ? -0.799 -8.795 7.492 1.00 94.38 102 SER A C 1
ATOM 829 O O . SER A 1 102 ? 0.101 -8.209 6.891 1.00 94.38 102 SER A O 1
ATOM 831 N N . TYR A 1 103 ? -2.082 -8.710 7.124 1.00 95.38 103 TYR A N 1
ATOM 832 C CA . TYR A 1 103 ? -2.540 -7.921 5.976 1.00 95.38 103 TYR A CA 1
ATOM 833 C C . TYR A 1 103 ? -2.271 -6.430 6.183 1.00 95.38 103 TYR A C 1
ATOM 835 O O . TYR A 1 103 ? -1.684 -5.768 5.331 1.00 95.38 103 TYR A O 1
ATOM 843 N N . VAL A 1 104 ? -2.636 -5.922 7.362 1.00 96.31 104 VAL A N 1
ATOM 844 C CA . VAL A 1 104 ? -2.474 -4.512 7.743 1.00 96.31 104 VAL A CA 1
ATOM 845 C C . VAL A 1 104 ? -1.004 -4.099 7.694 1.00 96.31 104 VAL A C 1
ATOM 847 O O . VAL A 1 104 ? -0.668 -3.064 7.121 1.00 96.31 104 VAL A O 1
ATOM 850 N N . ARG A 1 105 ? -0.111 -4.940 8.233 1.00 96.88 105 ARG A N 1
ATOM 851 C CA . ARG A 1 105 ? 1.339 -4.714 8.185 1.00 96.88 105 ARG A CA 1
ATOM 852 C C . ARG A 1 105 ? 1.861 -4.685 6.751 1.00 96.88 105 ARG A C 1
ATOM 854 O O . ARG A 1 105 ? 2.633 -3.794 6.407 1.00 96.88 105 ARG A O 1
ATOM 861 N N . GLY A 1 106 ? 1.424 -5.624 5.912 1.00 95.69 106 GLY A N 1
ATOM 862 C CA . GLY A 1 106 ? 1.786 -5.643 4.495 1.00 95.69 106 GLY A CA 1
ATOM 863 C C . GLY A 1 106 ? 1.364 -4.358 3.778 1.00 95.69 106 GLY A C 1
ATOM 864 O O . GLY A 1 106 ? 2.183 -3.701 3.138 1.00 95.69 106 GLY A O 1
ATOM 865 N N . CYS A 1 107 ? 0.114 -3.935 3.949 1.00 96.75 107 CYS A N 1
ATOM 866 C CA . CYS A 1 107 ? -0.395 -2.719 3.317 1.00 96.75 107 CYS A CA 1
ATOM 867 C C . CYS A 1 107 ? 0.292 -1.447 3.832 1.00 96.75 107 CYS A C 1
ATOM 869 O O . CYS A 1 107 ? 0.626 -0.583 3.025 1.00 96.75 107 CYS A O 1
ATOM 871 N N . GLY A 1 108 ? 0.596 -1.352 5.132 1.00 96.38 108 GLY A N 1
ATOM 872 C CA . GLY A 1 108 ? 1.395 -0.247 5.681 1.00 96.38 108 GLY A CA 1
ATOM 873 C C . GLY A 1 108 ? 2.774 -0.140 5.019 1.00 96.38 108 GLY A C 1
ATOM 874 O O . GLY A 1 108 ? 3.202 0.951 4.640 1.00 96.38 108 GLY A O 1
ATOM 875 N N . LYS A 1 109 ? 3.429 -1.283 4.779 1.00 95.75 109 LYS A N 1
ATOM 876 C CA . LYS A 1 109 ? 4.696 -1.353 4.041 1.00 95.75 109 LYS A CA 1
ATOM 877 C C . LYS A 1 109 ? 4.558 -0.893 2.587 1.00 95.75 109 LYS A C 1
ATOM 879 O O . LYS A 1 109 ? 5.401 -0.132 2.121 1.00 95.75 109 LYS A O 1
ATOM 884 N N . VAL A 1 110 ? 3.523 -1.323 1.863 1.00 94.62 110 VAL A N 1
ATOM 885 C CA . VAL A 1 110 ? 3.313 -0.890 0.466 1.00 94.62 110 VAL A CA 1
ATOM 886 C C . VAL A 1 110 ? 3.025 0.604 0.390 1.00 94.62 110 VAL A C 1
ATOM 888 O O . VAL A 1 110 ? 3.632 1.279 -0.434 1.00 94.62 110 VAL A O 1
ATOM 891 N N . LEU A 1 111 ? 2.182 1.148 1.270 1.00 94.75 111 LEU A N 1
ATOM 892 C CA . LEU A 1 111 ? 1.910 2.590 1.313 1.00 94.75 111 LEU A CA 1
ATOM 893 C C . LEU A 1 111 ? 3.189 3.410 1.527 1.00 94.75 111 LEU A C 1
ATOM 895 O O . LEU A 1 111 ? 3.399 4.402 0.829 1.00 94.75 111 LEU A O 1
ATOM 899 N N . TYR A 1 112 ? 4.065 2.962 2.430 1.00 93.75 112 TYR A N 1
ATOM 900 C CA . TYR A 1 112 ? 5.379 3.574 2.631 1.00 93.75 112 TYR A CA 1
ATOM 901 C C . TYR A 1 112 ? 6.227 3.556 1.352 1.00 93.75 112 TYR A C 1
ATOM 903 O O . TYR A 1 112 ? 6.750 4.593 0.949 1.00 93.75 112 TYR A O 1
ATOM 911 N N . ILE A 1 113 ? 6.323 2.403 0.679 1.00 90.69 113 ILE A N 1
ATOM 912 C CA . ILE A 1 113 ? 7.088 2.253 -0.571 1.00 90.69 113 ILE A CA 1
ATOM 913 C C . ILE A 1 113 ? 6.544 3.179 -1.654 1.00 90.69 113 ILE A C 1
ATOM 915 O O . ILE A 1 113 ? 7.306 3.911 -2.274 1.00 90.69 113 ILE A O 1
ATOM 919 N N . MET A 1 114 ? 5.226 3.187 -1.85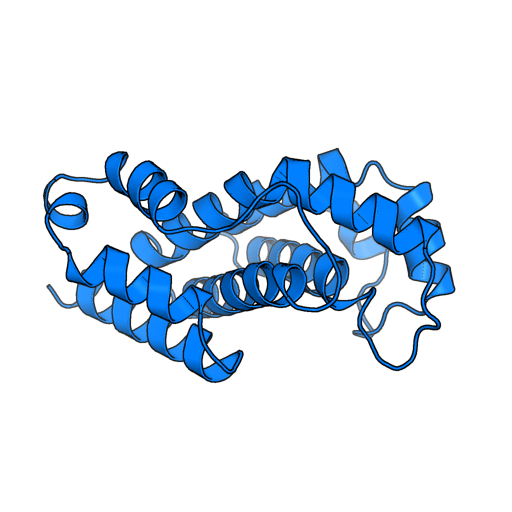3 1.00 89.75 114 MET A N 1
ATOM 920 C CA . MET A 1 114 ? 4.590 3.994 -2.892 1.00 89.75 114 MET A CA 1
ATOM 921 C C . MET A 1 114 ? 4.819 5.493 -2.683 1.00 89.75 114 MET A C 1
ATOM 923 O O . MET A 1 114 ? 4.886 6.231 -3.666 1.00 89.75 114 MET A O 1
ATOM 927 N N . LYS A 1 115 ? 4.964 5.953 -1.431 1.00 87.44 115 LYS A N 1
ATOM 928 C CA . LYS A 1 115 ? 5.316 7.347 -1.152 1.00 87.44 115 LYS A CA 1
ATOM 929 C C . LYS A 1 115 ? 6.813 7.618 -1.277 1.00 87.44 115 LYS A C 1
ATOM 931 O O . LYS A 1 115 ? 7.180 8.643 -1.832 1.00 87.44 115 LYS A O 1
ATOM 936 N N . HIS A 1 116 ? 7.686 6.735 -0.797 1.00 83.12 116 HIS A N 1
ATOM 937 C CA . HIS A 1 116 ? 9.140 6.951 -0.897 1.00 83.12 116 HIS A CA 1
ATOM 938 C C . HIS A 1 116 ? 9.645 6.895 -2.334 1.00 83.12 116 HIS A C 1
ATOM 940 O O . HIS A 1 116 ? 10.475 7.704 -2.722 1.00 83.12 116 HIS A O 1
ATOM 946 N N . VAL A 1 117 ? 9.046 6.059 -3.174 1.00 76.69 117 VAL A N 1
ATOM 947 C CA . VAL A 1 117 ? 9.364 6.012 -4.606 1.00 76.69 117 VAL A CA 1
ATOM 948 C C . VAL A 1 117 ? 9.009 7.323 -5.329 1.00 76.69 117 VAL A C 1
ATOM 950 O O . VAL A 1 117 ? 9.692 7.694 -6.279 1.00 76.69 117 VAL A O 1
ATOM 953 N N . GLU A 1 118 ? 8.007 8.074 -4.849 1.00 69.94 118 GLU A N 1
ATOM 954 C CA . GLU A 1 118 ? 7.713 9.445 -5.316 1.00 69.94 118 GLU A CA 1
ATOM 955 C C . GLU A 1 118 ? 8.838 10.440 -4.952 1.00 69.94 118 GLU A C 1
ATOM 957 O O . GLU A 1 118 ? 9.019 11.435 -5.651 1.00 69.94 118 GLU A O 1
ATOM 962 N N . PHE A 1 119 ? 9.597 10.188 -3.878 1.00 62.62 119 PHE A N 1
ATOM 963 C CA . PHE A 1 119 ? 10.705 11.040 -3.426 1.00 62.62 119 PHE A CA 1
ATOM 964 C C . PHE A 1 119 ? 12.065 10.639 -4.019 1.00 62.62 119 PHE A C 1
ATOM 966 O O . PHE A 1 119 ? 12.845 11.519 -4.383 1.00 62.62 119 PHE A O 1
ATOM 973 N N . ASP A 1 120 ? 12.335 9.338 -4.143 1.00 65.31 120 ASP A N 1
ATOM 974 C CA . ASP A 1 120 ? 13.672 8.780 -4.402 1.00 65.31 120 ASP A CA 1
ATOM 975 C C . ASP A 1 120 ? 14.093 8.762 -5.884 1.00 65.31 120 ASP A C 1
ATOM 977 O O . ASP A 1 120 ? 15.150 8.235 -6.224 1.00 65.31 120 ASP A O 1
ATOM 981 N N . GLY A 1 121 ? 13.319 9.372 -6.788 1.00 57.72 121 GLY A N 1
ATOM 982 C CA . GLY A 1 121 ? 13.803 9.648 -8.149 1.00 57.72 121 GLY A CA 1
ATOM 983 C C . GLY A 1 121 ? 12.802 9.426 -9.273 1.00 57.72 121 GLY A C 1
ATOM 984 O O . GLY A 1 121 ? 13.043 9.882 -10.393 1.00 57.72 121 GLY A O 1
ATOM 985 N N . ILE A 1 122 ? 11.643 8.822 -9.003 1.00 60.81 122 ILE A N 1
ATOM 986 C CA . ILE A 1 122 ? 10.495 9.003 -9.892 1.00 60.81 122 ILE A CA 1
ATOM 987 C C . ILE A 1 122 ? 10.067 10.448 -9.656 1.00 60.81 122 ILE A C 1
ATOM 989 O O . ILE A 1 122 ? 9.788 10.835 -8.531 1.00 60.81 122 ILE A O 1
ATOM 993 N N . ARG A 1 123 ? 10.043 11.290 -10.687 1.00 66.69 123 ARG A N 1
ATOM 994 C CA . ARG A 1 123 ? 9.242 12.522 -10.652 1.00 66.69 123 ARG A CA 1
ATOM 995 C C . ARG A 1 123 ? 7.871 12.157 -11.213 1.00 66.69 123 ARG A C 1
ATOM 997 O O . ARG A 1 123 ? 7.633 12.446 -12.390 1.00 66.69 123 ARG A O 1
ATOM 1004 N N . PRO A 1 124 ? 7.009 11.428 -10.476 1.00 65.75 124 PRO A N 1
ATOM 1005 C CA . PRO A 1 124 ? 5.760 10.980 -11.052 1.00 65.75 124 PRO A CA 1
ATOM 1006 C C . PRO A 1 124 ? 4.886 12.193 -11.356 1.00 65.75 124 PRO A C 1
ATOM 1008 O O . PRO A 1 124 ? 4.943 13.229 -10.687 1.00 65.75 124 PRO A O 1
ATOM 1011 N N . LEU A 1 125 ? 4.059 12.046 -12.386 1.00 68.75 125 LEU A N 1
ATOM 1012 C CA . LEU A 1 125 ? 2.972 12.982 -12.646 1.00 68.75 125 LEU A CA 1
ATOM 1013 C C . LEU A 1 125 ? 1.887 12.818 -11.577 1.00 68.75 125 LEU A C 1
ATOM 1015 O O . LEU A 1 125 ? 1.244 13.790 -11.189 1.00 68.75 125 LEU A O 1
ATOM 1019 N N . PHE A 1 126 ? 1.713 11.587 -11.090 1.00 71.94 126 PHE A N 1
ATOM 1020 C CA . PHE A 1 126 ? 0.792 11.259 -10.017 1.00 71.94 126 PHE A CA 1
ATOM 1021 C C . PHE A 1 126 ? 1.430 11.495 -8.647 1.00 71.94 126 PHE A C 1
ATOM 1023 O O . PHE A 1 126 ? 2.490 10.950 -8.354 1.00 71.94 126 PHE A O 1
ATOM 1030 N N . LYS A 1 127 ? 0.761 12.265 -7.787 1.00 78.75 127 LYS A N 1
ATOM 1031 C CA . LYS A 1 127 ? 1.187 12.477 -6.402 1.00 78.75 127 LYS A CA 1
ATOM 1032 C C . LYS A 1 127 ? 0.171 11.874 -5.458 1.00 78.75 127 LYS A C 1
ATOM 1034 O O . LYS A 1 127 ? -1.026 12.120 -5.592 1.00 78.75 127 LYS A O 1
ATOM 1039 N N . ILE A 1 128 ? 0.657 11.120 -4.481 1.00 80.56 128 ILE A N 1
ATOM 1040 C CA . ILE A 1 128 ? -0.198 10.642 -3.401 1.00 80.56 128 ILE A CA 1
ATOM 1041 C C . ILE A 1 128 ? -0.383 11.810 -2.434 1.00 80.56 128 ILE A C 1
ATOM 1043 O O . ILE A 1 128 ? 0.525 12.144 -1.662 1.00 80.56 128 ILE A O 1
ATOM 1047 N N . ASP A 1 129 ? -1.542 12.455 -2.502 1.00 82.56 129 ASP A N 1
ATOM 1048 C CA . ASP A 1 129 ? -1.864 13.642 -1.719 1.00 82.56 129 ASP A CA 1
ATOM 1049 C C . ASP A 1 129 ? -3.112 13.455 -0.841 1.00 82.56 129 ASP A C 1
ATOM 1051 O O . ASP A 1 129 ? -3.728 12.389 -0.772 1.00 82.56 129 ASP A O 1
ATOM 1055 N N . LYS A 1 130 ? -3.462 14.518 -0.110 1.00 85.12 130 LYS A N 1
ATOM 1056 C CA . LYS A 1 130 ? -4.633 14.526 0.770 1.00 85.12 130 LYS A CA 1
ATOM 1057 C C . LYS A 1 130 ? -5.940 14.354 -0.005 1.00 85.12 130 LYS A C 1
ATOM 1059 O O . LYS A 1 130 ? -6.875 13.774 0.537 1.00 85.12 130 LYS A O 1
ATOM 1064 N N . TRP A 1 131 ? -6.009 14.852 -1.239 1.00 86.81 131 TRP A N 1
ATOM 1065 C CA . TRP A 1 131 ? -7.214 14.757 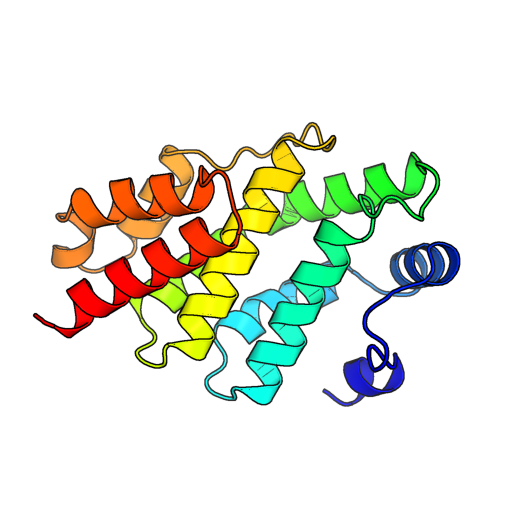-2.054 1.00 86.81 131 TRP A CA 1
ATOM 1066 C C . TRP A 1 131 ? -7.503 13.302 -2.420 1.00 86.81 131 TRP A C 1
ATOM 1068 O O . TRP A 1 131 ? -8.618 12.844 -2.192 1.00 86.81 131 TRP A O 1
ATOM 1078 N N . LEU A 1 132 ? -6.486 12.547 -2.844 1.00 87.69 132 LEU A N 1
ATOM 1079 C CA . LEU A 1 132 ? -6.619 11.115 -3.118 1.00 87.69 132 LEU A CA 1
ATOM 1080 C C . LEU A 1 132 ? -7.126 10.328 -1.904 1.00 87.69 132 LEU A C 1
ATOM 1082 O O . LEU A 1 132 ? -8.013 9.486 -2.022 1.00 87.69 132 LEU A O 1
ATOM 1086 N N . VAL A 1 133 ? -6.541 10.574 -0.728 1.00 88.62 133 VAL A N 1
ATOM 1087 C CA . VAL A 1 133 ? -6.955 9.879 0.500 1.00 88.62 133 VAL A CA 1
ATOM 1088 C C . VAL A 1 133 ? -8.409 10.203 0.833 1.00 88.62 133 VAL A C 1
ATOM 1090 O O . VAL A 1 133 ? -9.158 9.304 1.204 1.00 88.62 133 VAL A O 1
ATOM 1093 N N . ASN A 1 134 ? -8.821 11.459 0.666 1.00 88.25 134 ASN A N 1
ATOM 1094 C CA . ASN A 1 134 ? -10.203 11.862 0.892 1.00 88.25 134 ASN A CA 1
ATOM 1095 C C . ASN A 1 134 ? -11.169 11.214 -0.116 1.00 88.25 134 ASN A C 1
ATOM 1097 O O . ASN A 1 134 ? -12.173 10.668 0.324 1.00 88.25 134 ASN A O 1
ATOM 1101 N N . ASP A 1 135 ? -10.839 11.189 -1.414 1.00 89.31 135 ASP A N 1
ATOM 1102 C CA . ASP A 1 135 ? -11.634 10.512 -2.461 1.00 89.31 135 ASP A CA 1
ATOM 1103 C C . ASP A 1 135 ? -11.873 9.034 -2.121 1.00 89.31 135 ASP A C 1
ATOM 1105 O O . ASP A 1 135 ? -12.992 8.530 -2.194 1.00 89.31 135 ASP A O 1
ATOM 1109 N N . ILE A 1 136 ? -10.831 8.341 -1.656 1.00 89.25 136 ILE A N 1
ATOM 1110 C CA . ILE A 1 136 ? -10.951 6.942 -1.234 1.00 89.25 136 ILE A CA 1
ATOM 1111 C C . ILE A 1 136 ? -11.894 6.826 -0.031 1.00 89.25 136 ILE A C 1
ATOM 1113 O O . ILE A 1 136 ? -12.775 5.965 -0.028 1.00 89.25 136 ILE A O 1
ATOM 1117 N N . LEU A 1 137 ? -11.740 7.684 0.980 1.00 88.38 137 LEU A N 1
ATOM 1118 C CA . LEU A 1 137 ? -12.541 7.637 2.207 1.00 88.38 137 LEU A CA 1
ATOM 1119 C C . LEU A 1 137 ? -14.008 8.039 2.003 1.00 88.38 137 LEU A C 1
ATOM 1121 O O . LEU A 1 137 ? -14.862 7.564 2.751 1.00 88.38 137 LEU A O 1
ATOM 1125 N N . GLU A 1 138 ? -14.325 8.844 0.987 1.00 86.62 138 GLU A N 1
ATOM 1126 C CA . GLU A 1 138 ? -15.708 9.204 0.638 1.00 86.62 138 GLU A CA 1
ATOM 1127 C C . GLU A 1 138 ? -16.566 7.984 0.273 1.00 86.62 138 GLU A C 1
ATOM 1129 O O . GLU A 1 138 ? -17.784 8.018 0.447 1.00 86.62 138 GLU A O 1
ATOM 1134 N N . THR A 1 139 ? -15.937 6.889 -0.166 1.00 87.50 139 THR A N 1
ATOM 1135 C CA . THR A 1 139 ? -16.629 5.638 -0.520 1.00 87.50 139 THR A CA 1
ATOM 1136 C C . THR A 1 139 ? -17.006 4.758 0.680 1.00 87.50 139 THR A C 1
ATOM 1138 O O . THR A 1 139 ? -17.713 3.764 0.506 1.00 87.50 139 THR A O 1
ATOM 1141 N N . TYR A 1 140 ? -16.571 5.109 1.896 1.00 84.56 140 TYR A N 1
ATOM 1142 C CA . TYR A 1 140 ? -16.825 4.336 3.117 1.00 84.56 140 TYR A CA 1
ATOM 1143 C C . TYR A 1 140 ? -18.017 4.880 3.916 1.00 84.56 140 TYR A C 1
ATOM 1145 O O . TYR A 1 140 ? -18.525 5.971 3.664 1.00 84.56 140 TYR A O 1
ATOM 1153 N N . SER A 1 141 ? -18.466 4.097 4.905 1.00 79.12 141 SER A N 1
ATOM 1154 C CA . SER A 1 141 ? -19.564 4.455 5.812 1.00 79.12 141 SER A CA 1
ATOM 1155 C C . SER A 1 141 ? -19.384 5.843 6.427 1.00 79.12 141 SER A C 1
ATOM 1157 O O . SER A 1 141 ? -18.257 6.232 6.742 1.00 79.12 141 SER A O 1
ATOM 1159 N N . ASP A 1 142 ? -20.497 6.518 6.713 1.00 76.94 142 ASP A N 1
ATOM 1160 C CA . ASP A 1 142 ? -20.522 7.857 7.309 1.00 76.94 142 ASP A CA 1
ATOM 1161 C C . ASP A 1 142 ? -19.680 7.969 8.596 1.00 76.94 142 ASP A C 1
ATOM 1163 O O . ASP A 1 142 ? -19.077 9.010 8.830 1.00 76.94 142 ASP A O 1
ATOM 1167 N N . GLU A 1 143 ? -19.565 6.895 9.386 1.00 73.00 143 GLU A N 1
ATOM 1168 C CA . GLU A 1 143 ? -18.733 6.836 10.599 1.00 73.00 143 GLU A CA 1
ATOM 1169 C C . GLU A 1 143 ? -17.229 6.944 10.301 1.00 73.00 143 GLU A C 1
ATOM 1171 O O . GLU A 1 143 ? -16.519 7.742 10.912 1.00 73.00 143 GLU A O 1
ATOM 1176 N N . ILE A 1 144 ? -16.740 6.176 9.323 1.00 76.25 144 ILE A N 1
ATOM 1177 C CA . ILE A 1 144 ? -15.351 6.247 8.841 1.00 76.25 144 ILE A CA 1
ATOM 1178 C C . ILE A 1 144 ? -15.107 7.598 8.163 1.00 76.25 144 ILE A C 1
ATOM 1180 O O . ILE A 1 144 ? -14.072 8.225 8.389 1.00 76.25 144 ILE A O 1
ATOM 1184 N N . ARG A 1 145 ? -16.076 8.075 7.373 1.00 69.94 145 ARG A N 1
ATOM 1185 C CA . ARG A 1 145 ? -15.982 9.349 6.651 1.00 69.94 145 ARG A CA 1
ATOM 1186 C C . ARG A 1 145 ? -15.931 10.553 7.594 1.00 69.94 145 ARG A C 1
ATOM 1188 O O . ARG A 1 145 ? -15.180 11.489 7.340 1.00 69.94 145 ARG A O 1
ATOM 1195 N N . ALA A 1 146 ? -16.703 10.536 8.680 1.00 68.12 146 ALA A N 1
ATOM 1196 C CA . ALA A 1 146 ? -16.743 11.613 9.671 1.00 68.12 146 ALA A CA 1
ATOM 1197 C C . ALA A 1 146 ? -15.523 11.619 10.607 1.00 68.12 146 ALA A C 1
ATOM 1199 O O . ALA A 1 146 ? -15.284 12.603 11.309 1.00 68.12 146 ALA A O 1
ATOM 1200 N N . ASN A 1 147 ? -14.739 10.539 10.635 1.00 78.94 147 ASN A N 1
ATOM 1201 C CA . ASN A 1 147 ? -13.599 10.420 11.528 1.00 78.94 147 ASN A CA 1
ATOM 1202 C C . ASN A 1 147 ? -12.332 11.039 10.913 1.00 78.94 147 ASN A C 1
ATOM 1204 O O . ASN A 1 147 ? -11.519 10.368 10.271 1.00 78.94 147 ASN A O 1
ATOM 1208 N N . GLU A 1 148 ? -12.116 12.328 11.184 1.00 77.62 148 GLU A N 1
ATOM 1209 C CA . GLU A 1 148 ? -10.916 13.070 10.763 1.00 77.62 148 GLU A CA 1
ATOM 1210 C C . GLU A 1 148 ? -9.594 12.440 11.255 1.00 77.62 148 GLU A C 1
ATOM 1212 O O . GLU A 1 148 ? -8.522 12.658 10.674 1.00 77.62 148 GLU A O 1
ATOM 1217 N N . ASN A 1 149 ? -9.637 11.609 12.304 1.00 87.44 149 ASN A N 1
ATOM 1218 C CA . ASN A 1 149 ? -8.455 10.904 12.786 1.00 87.44 149 ASN A CA 1
ATOM 1219 C C . ASN A 1 149 ? -7.988 9.820 11.796 1.00 87.44 149 ASN A C 1
ATOM 1221 O O . ASN A 1 149 ? -6.787 9.567 11.693 1.00 87.44 149 ASN A O 1
ATOM 1225 N N . ILE A 1 150 ? -8.900 9.213 11.027 1.00 90.31 150 ILE A N 1
ATOM 1226 C CA . ILE A 1 150 ? -8.562 8.173 10.041 1.00 90.31 150 ILE A CA 1
ATOM 1227 C C . ILE A 1 150 ? -7.765 8.782 8.890 1.00 90.31 150 ILE A C 1
ATOM 1229 O O . ILE A 1 150 ? -6.651 8.336 8.611 1.00 90.31 150 ILE A O 1
ATOM 1233 N N . SER A 1 151 ? -8.294 9.837 8.263 1.00 90.00 151 SER A N 1
ATOM 1234 C CA . SER A 1 151 ? -7.624 10.506 7.140 1.00 90.00 151 SER A CA 1
ATOM 1235 C C . SER A 1 151 ? -6.260 11.054 7.558 1.00 90.00 151 SER A C 1
ATOM 1237 O O . SER A 1 151 ? -5.256 10.801 6.890 1.00 90.00 151 SER A O 1
ATOM 1239 N N . SER A 1 152 ? -6.179 11.722 8.713 1.00 91.50 152 SER A N 1
ATOM 1240 C CA . SER A 1 152 ? -4.910 12.244 9.225 1.00 91.50 152 SER A CA 1
ATOM 1241 C C . SER A 1 152 ? -3.901 11.135 9.551 1.00 91.50 152 SER A C 1
ATOM 1243 O O . SER A 1 152 ? -2.706 11.312 9.305 1.00 91.50 152 SER A O 1
ATOM 1245 N N . THR A 1 153 ? -4.349 9.975 10.039 1.00 94.31 153 THR A N 1
ATOM 1246 C CA . THR A 1 153 ? -3.469 8.829 10.313 1.00 94.31 153 THR A CA 1
ATOM 1247 C C . THR A 1 153 ? -2.980 8.166 9.029 1.00 94.31 153 THR A C 1
ATOM 1249 O O . THR A 1 153 ? -1.789 7.883 8.928 1.00 94.31 153 THR A O 1
ATOM 1252 N N . ILE A 1 154 ? -3.827 8.008 8.008 1.00 94.19 154 ILE A N 1
ATOM 1253 C CA . ILE A 1 154 ? -3.405 7.513 6.684 1.00 94.19 154 ILE A CA 1
ATOM 1254 C C . ILE A 1 154 ? -2.345 8.434 6.071 1.00 94.19 154 ILE A C 1
ATOM 1256 O O . ILE A 1 154 ? -1.322 7.967 5.570 1.00 94.19 154 ILE A O 1
ATOM 1260 N N . ILE A 1 155 ? -2.526 9.751 6.185 1.00 92.81 155 ILE A N 1
ATOM 1261 C CA . ILE A 1 155 ? -1.530 10.727 5.727 1.00 92.81 155 ILE A CA 1
ATOM 1262 C C . ILE A 1 155 ? -0.214 10.607 6.510 1.00 92.81 155 ILE A C 1
ATOM 1264 O O . ILE A 1 155 ? 0.857 10.761 5.921 1.00 92.81 155 ILE A O 1
ATOM 1268 N N . LYS A 1 156 ? -0.257 10.293 7.812 1.00 94.38 156 LYS A N 1
ATOM 1269 C CA . LYS A 1 156 ? 0.954 10.002 8.604 1.00 94.38 156 LYS A CA 1
ATOM 1270 C C . LYS A 1 156 ? 1.630 8.698 8.172 1.00 94.38 156 LYS A C 1
ATOM 1272 O O . LYS A 1 156 ? 2.856 8.665 8.128 1.00 94.38 156 LYS A O 1
ATOM 1277 N N . ILE A 1 157 ? 0.871 7.653 7.830 1.00 94.75 157 ILE A N 1
ATOM 1278 C CA . ILE A 1 157 ? 1.414 6.386 7.303 1.00 94.75 157 ILE A CA 1
ATOM 1279 C C . ILE A 1 157 ? 2.194 6.659 6.014 1.00 94.75 157 ILE A C 1
ATOM 1281 O O . ILE A 1 157 ? 3.359 6.286 5.912 1.00 94.75 157 ILE A O 1
ATOM 1285 N N . LEU A 1 158 ? 1.580 7.372 5.066 1.00 91.81 158 LEU A N 1
ATOM 1286 C CA . LEU A 1 158 ? 2.206 7.726 3.792 1.00 91.81 158 LEU A CA 1
ATOM 1287 C C . LEU A 1 158 ? 3.481 8.551 3.990 1.00 91.81 158 LEU A C 1
ATOM 1289 O O . LEU A 1 158 ? 4.520 8.223 3.433 1.00 91.81 158 LEU A O 1
ATOM 1293 N N . ASN A 1 159 ? 3.429 9.587 4.829 1.00 91.38 159 ASN A N 1
ATOM 1294 C CA . ASN A 1 159 ? 4.565 10.485 5.069 1.00 91.38 159 ASN A CA 1
ATOM 1295 C C . ASN A 1 159 ? 5.500 10.005 6.193 1.00 91.38 159 ASN A C 1
ATOM 1297 O O . ASN A 1 159 ? 6.234 10.803 6.782 1.00 91.38 159 ASN A O 1
ATOM 1301 N N . SER A 1 160 ? 5.458 8.720 6.540 1.00 94.12 160 SER A N 1
ATOM 1302 C CA . SER A 1 160 ? 6.316 8.169 7.585 1.00 94.12 160 SER A CA 1
ATOM 1303 C C . SER A 1 160 ? 7.787 8.209 7.177 1.00 94.12 160 SER A C 1
ATOM 1305 O O . SER A 1 160 ? 8.153 7.942 6.032 1.00 94.12 160 SER A O 1
ATOM 1307 N N . SER A 1 161 ? 8.659 8.507 8.144 1.00 90.50 161 SER A N 1
ATOM 1308 C CA . SER A 1 161 ? 10.103 8.560 7.898 1.00 90.50 161 SER A CA 1
ATOM 1309 C C . SER A 1 161 ? 10.759 7.185 7.781 1.00 90.50 161 SER A C 1
ATOM 1311 O O . SER A 1 161 ? 11.842 7.085 7.216 1.00 90.50 161 SER A O 1
ATOM 1313 N N . THR A 1 162 ? 10.119 6.127 8.284 1.00 93.38 162 THR A N 1
ATOM 1314 C CA . THR A 1 162 ? 10.615 4.746 8.202 1.00 93.38 162 THR A CA 1
ATOM 1315 C C . THR A 1 162 ? 9.480 3.766 7.907 1.00 93.38 162 THR A C 1
ATOM 1317 O O . THR A 1 162 ? 8.329 4.019 8.271 1.00 93.38 162 THR A O 1
ATOM 1320 N N . GLU A 1 163 ? 9.820 2.628 7.288 1.00 93.88 163 GLU A N 1
ATOM 1321 C CA . GLU A 1 163 ? 8.875 1.529 7.018 1.00 93.88 163 GLU A CA 1
ATOM 1322 C C . GLU A 1 163 ? 8.209 1.041 8.314 1.00 93.88 163 GLU A C 1
ATOM 1324 O O . GLU A 1 163 ? 6.993 0.886 8.363 1.00 93.88 163 GLU A O 1
ATOM 1329 N N . GLU A 1 164 ? 8.988 0.863 9.384 1.00 96.19 164 GLU A N 1
ATOM 1330 C CA . GLU A 1 164 ? 8.497 0.404 10.690 1.00 96.19 164 GLU A CA 1
ATOM 1331 C C . GLU A 1 164 ? 7.425 1.338 11.267 1.00 96.19 164 GLU A C 1
ATOM 1333 O O . GLU A 1 164 ? 6.350 0.885 11.651 1.00 96.19 164 GLU A O 1
ATOM 1338 N N . LYS A 1 165 ? 7.650 2.658 11.215 1.00 96.25 165 LYS A N 1
ATOM 1339 C CA . LYS A 1 165 ? 6.662 3.642 11.682 1.00 96.25 165 LYS A CA 1
ATOM 1340 C C . LYS A 1 165 ? 5.375 3.605 10.866 1.00 96.25 165 LYS A C 1
ATOM 1342 O O . LYS A 1 165 ? 4.293 3.712 11.439 1.00 96.25 165 LYS A O 1
ATOM 1347 N N . ALA A 1 166 ? 5.483 3.451 9.546 1.00 96.75 166 ALA A N 1
ATOM 1348 C CA . ALA A 1 166 ? 4.312 3.338 8.680 1.00 96.75 166 ALA A CA 1
ATOM 1349 C C . ALA A 1 166 ? 3.476 2.102 9.045 1.00 96.75 166 ALA A C 1
ATOM 1351 O O . ALA A 1 166 ? 2.249 2.175 9.144 1.00 96.75 166 ALA A O 1
ATOM 1352 N N . VAL A 1 167 ? 4.153 0.979 9.292 1.00 97.56 167 VAL A N 1
ATOM 1353 C CA . VAL A 1 167 ? 3.536 -0.282 9.710 1.00 97.56 167 VAL A CA 1
ATOM 1354 C C . VAL A 1 167 ? 2.853 -0.143 11.072 1.00 97.56 167 VAL A C 1
ATOM 1356 O O . VAL A 1 167 ? 1.691 -0.527 11.206 1.00 97.56 167 VAL A O 1
ATOM 1359 N N . ASP A 1 168 ? 3.521 0.442 12.064 1.00 97.31 168 ASP A N 1
ATOM 1360 C CA . ASP A 1 168 ? 2.964 0.610 13.411 1.00 97.31 168 ASP A CA 1
ATOM 1361 C C . ASP A 1 168 ? 1.739 1.530 13.425 1.00 97.31 168 ASP A C 1
ATOM 1363 O O . ASP A 1 168 ? 0.738 1.240 14.089 1.00 97.31 168 ASP A O 1
ATOM 1367 N N . LEU A 1 169 ? 1.773 2.613 12.643 1.00 97.06 169 LEU A N 1
ATOM 1368 C CA . LEU A 1 169 ? 0.628 3.505 12.471 1.00 97.06 169 LEU A CA 1
ATOM 1369 C C . LEU A 1 169 ? -0.555 2.790 11.803 1.00 97.06 169 LEU A C 1
ATOM 1371 O O . LEU A 1 169 ? -1.690 2.965 12.247 1.00 97.06 169 LEU A O 1
ATOM 1375 N N . ALA A 1 170 ? -0.306 1.951 10.791 1.00 96.69 170 ALA A N 1
ATOM 1376 C CA . ALA A 1 170 ? -1.350 1.154 10.144 1.00 96.69 170 ALA A CA 1
ATOM 1377 C C . ALA A 1 170 ? -2.009 0.173 11.126 1.00 96.69 170 ALA A C 1
ATOM 1379 O O . ALA A 1 170 ? -3.236 0.081 11.187 1.00 96.69 170 ALA A O 1
ATOM 1380 N N . VAL A 1 171 ? -1.206 -0.519 11.940 1.00 96.69 171 VAL A N 1
ATOM 1381 C CA . VAL A 1 171 ? -1.705 -1.443 12.971 1.00 96.69 171 VAL A CA 1
ATOM 1382 C C . VAL A 1 171 ? -2.491 -0.701 14.053 1.00 96.69 171 VAL A C 1
ATOM 1384 O O . VAL A 1 171 ? -3.552 -1.172 14.464 1.00 96.69 171 VAL A O 1
ATOM 1387 N N . THR A 1 172 ? -2.016 0.468 14.487 1.00 95.56 172 THR A N 1
ATOM 1388 C CA . THR A 1 172 ? -2.691 1.296 15.502 1.00 95.56 172 THR A CA 1
ATOM 1389 C C . THR A 1 172 ? -4.046 1.802 15.006 1.00 95.56 172 THR A C 1
ATOM 1391 O O . THR A 1 172 ? -5.045 1.709 15.724 1.00 95.56 172 THR A O 1
ATOM 1394 N N . LEU A 1 173 ? -4.098 2.289 13.761 1.00 94.38 173 LEU A N 1
ATOM 1395 C CA . LEU A 1 173 ? -5.336 2.717 13.112 1.00 94.38 173 LEU A CA 1
ATOM 1396 C C . LEU A 1 173 ? -6.350 1.570 13.063 1.00 94.38 173 LEU A C 1
ATOM 1398 O O . LEU A 1 173 ? -7.467 1.710 13.553 1.00 94.38 173 LEU A O 1
ATOM 1402 N N . ASN A 1 174 ? -5.931 0.422 12.531 1.00 94.88 174 ASN A N 1
ATOM 1403 C CA . ASN A 1 174 ? -6.768 -0.767 12.420 1.00 94.88 174 ASN A CA 1
ATOM 1404 C C . ASN A 1 174 ? -7.293 -1.240 13.784 1.00 94.88 174 ASN A C 1
ATOM 1406 O O . ASN A 1 174 ? -8.482 -1.499 13.938 1.00 94.88 174 ASN A O 1
ATOM 1410 N N . SER A 1 175 ? -6.423 -1.286 14.794 1.00 92.00 175 SER A N 1
ATOM 1411 C CA . SER A 1 175 ? -6.803 -1.713 16.145 1.00 92.00 175 SER A CA 1
ATOM 1412 C C . SER A 1 175 ? -7.844 -0.781 16.763 1.00 92.00 175 SER A C 1
ATOM 1414 O O . SER A 1 175 ? -8.748 -1.249 17.441 1.00 92.00 175 SER A O 1
ATOM 1416 N N . THR A 1 176 ? -7.755 0.525 16.493 1.00 90.19 176 THR A N 1
ATOM 1417 C CA . THR A 1 176 ? -8.722 1.521 16.980 1.00 90.19 176 THR A CA 1
ATOM 1418 C C . THR A 1 176 ? -10.102 1.321 16.346 1.00 90.19 176 THR A C 1
ATOM 1420 O O . THR A 1 176 ? -11.111 1.477 17.026 1.00 90.19 176 THR A O 1
ATOM 1423 N N . LEU A 1 177 ? -10.155 0.929 15.068 1.00 87.69 177 LEU A N 1
ATOM 1424 C CA . LEU A 1 177 ? -11.408 0.672 14.347 1.00 87.69 177 LEU A CA 1
ATOM 1425 C C . LEU A 1 177 ? -12.137 -0.582 14.834 1.00 87.69 177 LEU A C 1
ATOM 1427 O O . LEU A 1 177 ? -13.359 -0.621 14.794 1.00 87.69 177 LEU A O 1
ATOM 1431 N N . PHE A 1 178 ? -11.401 -1.601 15.280 1.00 84.94 178 PHE A N 1
ATOM 1432 C CA . PHE A 1 178 ? -11.975 -2.868 15.748 1.00 84.94 178 PHE A CA 1
ATOM 1433 C C . PHE A 1 178 ? -12.054 -2.997 17.277 1.00 84.94 178 PHE A C 1
ATOM 1435 O O . PHE A 1 178 ? -12.494 -4.035 17.771 1.00 84.94 178 PHE A O 1
ATOM 1442 N N . ALA A 1 179 ? -11.600 -1.982 18.016 1.00 76.81 179 ALA A N 1
ATOM 1443 C CA . ALA A 1 179 ? -11.758 -1.890 19.466 1.00 76.81 179 ALA A CA 1
ATOM 1444 C C . ALA A 1 179 ? -13.045 -1.156 19.889 1.00 76.81 179 ALA A C 1
ATOM 1446 O O . ALA A 1 179 ? -13.423 -1.256 21.056 1.00 76.81 179 ALA A O 1
ATOM 1447 N N . ALA A 1 180 ? -13.674 -0.422 18.964 1.00 54.88 180 ALA A N 1
ATOM 1448 C CA . ALA A 1 180 ? -15.001 0.177 19.115 1.00 54.88 180 ALA A CA 1
ATOM 1449 C C . ALA A 1 180 ? -16.102 -0.850 18.803 1.00 54.88 180 ALA A C 1
ATOM 1451 O O . ALA A 1 180 ? -17.145 -0.797 19.491 1.00 54.88 180 ALA A O 1
#

Radius of gyration: 16.19 Å; chains: 1; bounding box: 44×36×41 Å

Foldseek 3Di:
DVVLVVLCPVPVADDPVNLVVPLVPDPVLVLLVCLLVQLVDPDVVSVVSSLVSLCCLLCRQVPPNDDHDPVSLVSSLVSLLVPVLSSLLSLLVQLQPPPDLVSLLSSLLSLQSSLVSCVRDNVHPDDDDLVSLLVSQVPDDPVSNVPPVSSVLSVCSNVPPDSVSSSVSSSVSSCVNVVD

Organism: Thelohanellus kitauei (NCBI:txid669202)

Secondary structure (DSSP, 8-state):
--HHHHT--TTS---HHHHHHHHHHS-HHHHHHHHHHHHT-S-HHHHHHHHHHHHHHHHGGG-TTSPP-HHHHHHHHHHHHHHHHHHHHHHHHHHHH---HHHHHHHHHHHHHHHHHHHTT---SS---HHHHHHHHHTS-HHHHH-HHHHHHHHHHHT-SSHHHHHHHHHHHHHHHHH-